Protein AF-A0AAN5DG58-F1 (afdb_monomer_lite)

InterPro domains:
  IPR019426 7TM GPCR, serpentine receptor class v (Srv) [PF10323] (2-120)
  IPR051119 Nematode serpentine receptor-like [PTHR31627] (3-120)

pLDDT: mean 73.61, std 7.33, range [53.59, 86.62]

Foldseek 3Di:
DVLVVLVVQLVVLVVVLVVLVVVLVVLVVVLVVLVVVCPDPVSVVVNVLSVLVNVLSVLVSVLSVLSNVLSVVLNVCVVVVVPCVVVNVVSVVCVVVSVVSVVVSVVSVCCSPDPVNVVD

Radius of gyration: 18.87 Å; chains: 1; bounding box: 51×22×52 Å

Sequence (120 aa):
SIEANTIHATFTVSAFNLFSAICYFFIIRKLLQLNKEHTGISGSRKWRREISLSIVGFFTVLALCLATCYFSVSYHALDNMSFFAILLSSIRDFNVVHIFAMAFVNPWMLLITNGSMRKK

Organism: NCBI:txid1317129

Structure (mmCIF, N/CA/C/O backbone):
data_AF-A0AAN5DG58-F1
#
_entry.id   AF-A0AAN5DG58-F1
#
loop_
_atom_site.group_PDB
_atom_site.id
_atom_site.type_symbol
_atom_site.label_atom_id
_atom_site.label_alt_id
_atom_site.label_comp_id
_atom_site.label_asym_id
_atom_site.label_entity_id
_atom_site.label_seq_id
_atom_site.pdbx_PDB_ins_code
_atom_site.Cartn_x
_atom_site.Cartn_y
_atom_site.Cartn_z
_atom_site.occupancy
_atom_site.B_iso_or_equiv
_atom_site.auth_seq_id
_atom_site.auth_comp_id
_atom_site.auth_asym_id
_atom_site.auth_atom_id
_atom_site.pdbx_PDB_model_num
ATOM 1 N N . SER A 1 1 ? 8.985 11.848 -21.983 1.00 62.41 1 SER A N 1
ATOM 2 C CA . SER A 1 1 ? 9.999 10.783 -21.831 1.00 62.41 1 SER A CA 1
ATOM 3 C C . SER A 1 1 ? 9.476 9.750 -20.841 1.00 62.41 1 SER A C 1
ATOM 5 O O . SER A 1 1 ? 8.795 10.131 -19.896 1.00 62.41 1 SER A O 1
ATOM 7 N N . ILE A 1 2 ? 9.729 8.456 -21.068 1.00 68.38 2 ILE A N 1
ATOM 8 C CA . ILE A 1 2 ? 9.266 7.364 -20.180 1.00 68.38 2 ILE A CA 1
ATOM 9 C C . ILE A 1 2 ? 9.877 7.515 -18.776 1.00 68.38 2 ILE A C 1
ATOM 11 O O . ILE A 1 2 ? 9.188 7.329 -17.780 1.00 68.38 2 ILE A O 1
ATOM 15 N N . GLU A 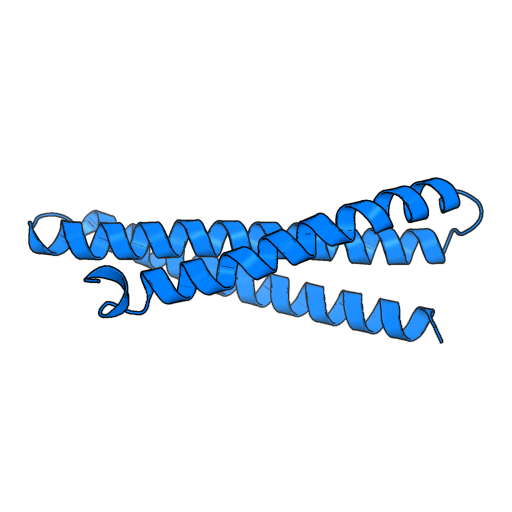1 3 ? 11.129 7.965 -18.706 1.00 68.50 3 GLU A N 1
ATOM 16 C CA . GLU A 1 3 ? 11.867 8.220 -17.464 1.00 68.50 3 GLU A CA 1
ATOM 17 C C . GLU A 1 3 ? 11.180 9.240 -16.546 1.00 68.50 3 GLU A C 1
ATOM 19 O O . GLU A 1 3 ? 10.997 8.972 -15.360 1.00 68.50 3 GLU A O 1
ATOM 24 N N . ALA A 1 4 ? 10.726 10.378 -17.088 1.00 75.44 4 ALA A N 1
ATOM 25 C CA . ALA A 1 4 ? 10.044 11.404 -16.298 1.00 75.44 4 ALA A CA 1
ATOM 26 C C . ALA A 1 4 ? 8.748 10.864 -15.672 1.00 75.44 4 ALA A C 1
ATOM 28 O O . ALA A 1 4 ? 8.491 11.080 -14.488 1.00 75.44 4 ALA A O 1
ATOM 29 N N . ASN A 1 5 ? 7.963 10.097 -16.435 1.00 76.75 5 ASN A N 1
ATOM 30 C CA . ASN A 1 5 ? 6.725 9.497 -15.936 1.00 76.75 5 ASN A CA 1
ATOM 31 C C . ASN A 1 5 ? 6.990 8.510 -14.790 1.00 76.75 5 ASN A C 1
ATOM 33 O O . ASN A 1 5 ? 6.242 8.498 -13.813 1.00 76.75 5 ASN A O 1
ATOM 37 N N . THR A 1 6 ? 8.061 7.720 -14.882 1.00 69.62 6 THR A N 1
ATOM 38 C CA . THR A 1 6 ? 8.446 6.778 -13.824 1.00 69.62 6 THR A CA 1
ATOM 39 C C . THR A 1 6 ? 8.896 7.509 -12.559 1.00 69.62 6 THR A C 1
ATOM 41 O O . THR A 1 6 ? 8.468 7.143 -11.469 1.00 69.62 6 THR A O 1
ATOM 44 N N . ILE A 1 7 ? 9.689 8.581 -12.683 1.00 79.12 7 ILE A N 1
ATOM 45 C CA . ILE A 1 7 ? 10.132 9.393 -11.534 1.00 79.12 7 ILE A CA 1
ATOM 46 C C . ILE A 1 7 ? 8.933 10.023 -10.814 1.00 79.12 7 ILE A C 1
ATOM 48 O O . ILE A 1 7 ? 8.820 9.915 -9.591 1.00 79.12 7 ILE A O 1
ATOM 52 N N . HIS A 1 8 ? 8.011 10.637 -11.564 1.00 79.62 8 HIS A N 1
ATOM 53 C CA . HIS A 1 8 ? 6.792 11.211 -10.994 1.00 79.62 8 HIS A CA 1
ATOM 54 C C . HIS A 1 8 ? 5.948 10.146 -10.282 1.00 79.62 8 HIS A C 1
ATOM 56 O O . HIS A 1 8 ? 5.537 10.365 -9.144 1.00 79.62 8 HIS A O 1
ATOM 62 N N . ALA A 1 9 ? 5.744 8.978 -10.900 1.00 75.75 9 ALA A N 1
ATOM 63 C CA . ALA A 1 9 ? 4.981 7.886 -10.299 1.00 75.75 9 ALA A CA 1
ATOM 64 C C . ALA A 1 9 ? 5.607 7.395 -8.983 1.00 75.75 9 ALA A C 1
ATOM 66 O O . ALA A 1 9 ? 4.903 7.282 -7.977 1.00 75.75 9 ALA A O 1
ATOM 67 N N . THR A 1 10 ? 6.924 7.173 -8.954 1.00 75.88 10 THR A N 1
ATOM 68 C CA . THR A 1 10 ? 7.642 6.741 -7.747 1.00 75.88 10 THR A CA 1
ATOM 69 C C . THR A 1 10 ? 7.514 7.765 -6.623 1.00 75.88 10 THR A C 1
ATOM 71 O O . THR A 1 10 ? 7.211 7.393 -5.486 1.00 75.88 10 THR A O 1
ATOM 74 N N . PHE A 1 11 ? 7.686 9.056 -6.925 1.00 82.56 11 PHE A N 1
ATOM 75 C CA . PHE A 1 11 ? 7.550 10.118 -5.929 1.00 82.56 11 PHE A CA 1
ATOM 76 C C . PHE A 1 11 ? 6.127 10.184 -5.362 1.00 82.56 11 PHE A C 1
ATOM 78 O O . PHE A 1 11 ? 5.935 10.175 -4.145 1.00 82.56 11 PHE A O 1
ATOM 85 N N . THR A 1 12 ? 5.120 10.190 -6.239 1.00 81.19 12 THR A N 1
ATOM 86 C CA . THR A 1 12 ? 3.708 10.247 -5.853 1.00 81.19 12 THR A CA 1
ATOM 87 C C . THR A 1 12 ? 3.315 9.059 -4.977 1.00 81.19 12 THR A C 1
ATOM 89 O O . THR A 1 12 ? 2.737 9.249 -3.907 1.00 81.19 12 THR A O 1
ATOM 92 N N . VAL A 1 13 ? 3.666 7.837 -5.379 1.00 79.56 13 VAL A N 1
ATOM 93 C CA . VAL A 1 13 ? 3.333 6.622 -4.622 1.00 79.56 13 VAL A CA 1
ATOM 94 C C . VAL A 1 13 ? 4.046 6.590 -3.273 1.00 79.56 13 VAL A C 1
ATOM 96 O O . VAL A 1 13 ? 3.422 6.252 -2.269 1.00 79.56 13 VAL A O 1
ATOM 99 N N . SER A 1 14 ? 5.306 7.027 -3.212 1.00 79.25 14 SER A N 1
ATOM 100 C CA . SER A 1 14 ? 6.056 7.116 -1.952 1.00 79.25 14 SER A CA 1
ATOM 101 C C . SER A 1 14 ? 5.421 8.107 -0.971 1.00 79.25 14 SER A C 1
ATOM 103 O O . SER A 1 14 ? 5.264 7.798 0.211 1.00 79.25 14 SER A O 1
ATOM 105 N N . ALA A 1 15 ? 4.994 9.278 -1.456 1.00 83.56 15 ALA A N 1
ATOM 106 C CA . ALA A 1 15 ? 4.319 10.284 -0.638 1.00 83.56 15 ALA A CA 1
ATOM 107 C C . ALA A 1 15 ? 2.967 9.778 -0.102 1.00 83.56 15 ALA A C 1
ATOM 109 O O . ALA A 1 15 ? 2.680 9.916 1.090 1.00 83.56 15 ALA A O 1
ATOM 110 N N . PHE A 1 16 ? 2.157 9.136 -0.952 1.00 81.75 16 PHE A N 1
ATOM 111 C CA . PHE A 1 16 ? 0.892 8.531 -0.525 1.00 81.75 16 PHE A CA 1
ATOM 112 C C . PHE A 1 16 ? 1.095 7.367 0.446 1.00 81.75 16 PHE A C 1
ATOM 114 O O . PHE A 1 16 ? 0.299 7.209 1.372 1.00 81.75 16 PHE A O 1
ATOM 121 N N . ASN A 1 17 ? 2.161 6.583 0.285 1.00 81.31 17 ASN A N 1
ATOM 122 C CA . ASN A 1 17 ? 2.491 5.505 1.209 1.00 81.31 17 ASN A CA 1
ATOM 123 C C . ASN A 1 17 ? 2.841 6.053 2.604 1.00 81.31 17 ASN A C 1
ATOM 125 O O . ASN A 1 17 ? 2.271 5.610 3.601 1.00 81.31 17 ASN A O 1
ATOM 129 N N . LEU A 1 18 ? 3.682 7.092 2.680 1.00 84.44 18 LEU A N 1
ATOM 130 C CA . LEU A 1 18 ? 3.987 7.785 3.939 1.00 84.44 18 LEU A CA 1
ATOM 131 C C . LEU A 1 18 ? 2.724 8.343 4.602 1.00 84.44 18 LEU A C 1
ATOM 133 O O . LEU A 1 18 ? 2.495 8.116 5.791 1.00 84.44 18 LEU A O 1
ATOM 137 N N . PHE A 1 19 ? 1.879 9.026 3.830 1.00 84.62 19 PHE A N 1
ATOM 138 C CA . PHE A 1 19 ? 0.612 9.552 4.329 1.00 84.62 19 PHE A CA 1
ATOM 139 C C . PHE A 1 19 ? -0.294 8.434 4.868 1.00 84.62 19 PHE A C 1
ATOM 141 O O . PHE A 1 19 ? -0.793 8.523 5.991 1.00 84.62 19 PHE A O 1
ATOM 148 N N . SER A 1 20 ? -0.446 7.339 4.119 1.00 83.00 20 SER A N 1
ATOM 149 C CA . SER A 1 20 ? -1.253 6.189 4.532 1.00 83.00 20 SER A CA 1
ATOM 150 C C . SER A 1 20 ? -0.705 5.511 5.789 1.00 83.00 20 SER A C 1
ATOM 152 O O . SER A 1 20 ? -1.482 5.141 6.668 1.00 83.00 20 SER A O 1
ATOM 154 N N . ALA A 1 21 ? 0.617 5.374 5.916 1.00 80.56 21 ALA A N 1
ATOM 155 C CA . ALA A 1 21 ? 1.258 4.813 7.102 1.00 80.56 21 ALA A CA 1
ATOM 156 C C . ALA A 1 21 ? 0.998 5.675 8.349 1.00 80.56 21 ALA A C 1
ATOM 158 O O . ALA A 1 21 ? 0.655 5.145 9.409 1.00 80.56 21 ALA A O 1
ATOM 159 N N . ILE A 1 22 ? 1.080 7.004 8.214 1.00 86.62 22 ILE A N 1
ATOM 160 C CA . ILE A 1 22 ? 0.752 7.953 9.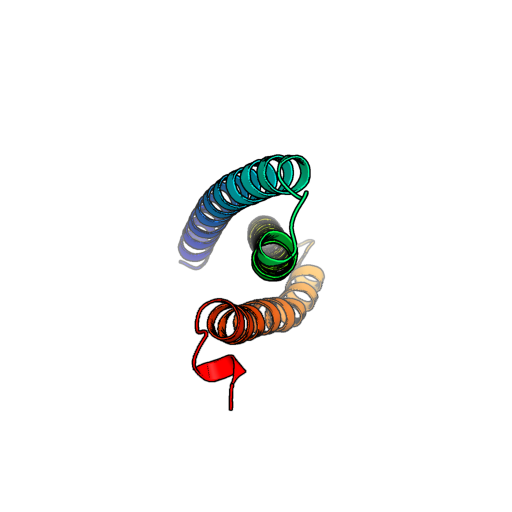287 1.00 86.62 22 ILE A CA 1
ATOM 161 C C . ILE A 1 22 ? -0.723 7.814 9.690 1.00 86.62 22 ILE A C 1
ATOM 163 O O . ILE A 1 22 ? -1.031 7.666 10.875 1.00 86.62 22 ILE A O 1
ATOM 167 N N . CYS A 1 23 ? -1.644 7.802 8.723 1.00 83.06 23 CYS A N 1
ATOM 168 C CA . CYS A 1 23 ? -3.071 7.615 8.990 1.00 83.06 23 CYS A CA 1
ATOM 169 C C . CYS A 1 23 ? -3.354 6.284 9.701 1.00 83.06 23 CYS A C 1
ATOM 171 O O . CYS A 1 23 ? -4.107 6.247 10.676 1.00 83.06 23 CYS A O 1
ATOM 173 N N . TYR A 1 24 ? -2.719 5.198 9.259 1.00 82.75 24 TYR A N 1
ATOM 174 C CA . TYR A 1 24 ? -2.866 3.882 9.872 1.00 82.75 24 TYR A CA 1
ATOM 175 C C . TYR A 1 24 ? -2.335 3.846 11.311 1.00 82.75 24 TYR A C 1
ATOM 177 O O . TYR A 1 24 ? -2.986 3.294 12.199 1.00 82.75 24 TYR A O 1
ATOM 185 N N . PHE A 1 25 ? -1.210 4.512 11.579 1.00 84.94 25 PHE A N 1
ATOM 186 C CA . PHE A 1 25 ? -0.671 4.654 12.929 1.00 84.94 25 PHE A CA 1
ATOM 187 C C . PHE A 1 25 ? -1.650 5.367 13.877 1.00 84.94 25 PHE A C 1
ATOM 189 O O . PHE A 1 25 ? -1.869 4.910 15.003 1.00 84.94 25 PHE A O 1
ATOM 196 N N . PHE A 1 26 ? -2.301 6.444 13.422 1.00 83.56 26 PHE A N 1
ATOM 197 C CA . PHE A 1 26 ? -3.345 7.117 14.202 1.00 83.56 26 PHE A CA 1
ATOM 198 C C . PHE A 1 26 ? -4.557 6.214 14.464 1.00 83.56 26 PHE A C 1
ATOM 200 O O . PHE A 1 26 ? -5.082 6.210 15.581 1.00 83.56 26 PHE A O 1
ATOM 207 N N . ILE A 1 27 ? -4.972 5.408 13.480 1.00 81.81 27 ILE A N 1
ATOM 208 C CA . ILE A 1 27 ? -6.061 4.434 13.640 1.00 81.81 27 ILE A CA 1
ATOM 209 C C . ILE A 1 27 ? -5.698 3.388 14.702 1.00 81.81 27 ILE A C 1
ATOM 211 O O . ILE A 1 27 ? -6.485 3.176 15.623 1.00 81.81 27 ILE A O 1
ATOM 215 N N . ILE A 1 28 ? -4.500 2.793 14.643 1.00 81.56 28 ILE A N 1
ATOM 216 C CA . ILE A 1 28 ? -4.036 1.830 15.658 1.00 81.56 28 ILE A CA 1
ATOM 217 C C . ILE A 1 28 ? -4.028 2.467 17.047 1.00 81.56 28 ILE A C 1
ATOM 219 O O . ILE A 1 28 ? -4.528 1.867 17.997 1.00 81.56 28 ILE A O 1
ATOM 223 N N . ARG A 1 29 ? -3.491 3.686 17.185 1.00 84.62 29 ARG A N 1
ATOM 224 C CA . ARG A 1 29 ? -3.478 4.393 18.475 1.00 84.62 29 ARG A CA 1
ATOM 225 C C . ARG A 1 29 ? -4.883 4.566 19.040 1.00 84.62 29 ARG A C 1
ATOM 227 O O . ARG A 1 29 ? -5.102 4.294 20.219 1.00 84.62 29 ARG A O 1
ATOM 234 N N . LYS A 1 30 ? -5.835 4.962 18.196 1.00 80.25 30 LYS A N 1
ATOM 235 C CA . LYS A 1 30 ? -7.241 5.113 18.575 1.00 80.25 30 LYS A CA 1
ATOM 236 C C . LYS A 1 30 ? -7.880 3.771 18.956 1.00 80.25 30 LYS A C 1
ATOM 238 O O . LYS A 1 30 ? -8.617 3.712 19.935 1.00 80.25 30 LYS A O 1
ATOM 243 N N . LEU A 1 31 ? -7.566 2.682 18.253 1.00 79.81 31 LEU A N 1
ATOM 244 C CA . LEU A 1 31 ? -8.001 1.331 18.632 1.00 79.81 31 LEU A CA 1
ATOM 245 C C . LEU A 1 31 ? -7.434 0.894 19.979 1.00 79.81 31 LEU A C 1
ATOM 247 O O . LEU A 1 31 ? -8.175 0.394 20.816 1.00 79.81 31 LEU A O 1
ATOM 251 N N . LEU A 1 32 ? -6.148 1.119 20.236 1.00 81.38 32 LEU A N 1
ATOM 252 C CA . LEU A 1 32 ? -5.541 0.781 21.524 1.00 81.38 32 LEU A CA 1
ATOM 253 C C . LEU A 1 32 ? -6.188 1.553 22.686 1.00 81.38 32 LEU A C 1
ATOM 255 O O . LEU A 1 32 ? -6.338 0.996 23.772 1.00 81.38 32 LEU A O 1
ATOM 259 N N . GLN A 1 33 ? -6.603 2.803 22.458 1.00 80.50 33 GLN A N 1
ATOM 260 C CA . GLN A 1 33 ? -7.370 3.591 23.430 1.00 80.50 33 GLN A CA 1
ATOM 261 C C . GLN A 1 33 ? -8.777 3.013 23.647 1.00 80.50 33 GLN A C 1
ATOM 263 O O . GLN A 1 33 ? -9.169 2.772 24.785 1.00 80.50 33 GLN A O 1
ATOM 268 N N . LEU A 1 34 ? -9.499 2.699 22.567 1.00 74.50 34 LEU A N 1
ATOM 269 C CA . LEU A 1 34 ? -10.849 2.129 22.635 1.00 74.50 34 LEU A CA 1
ATOM 270 C C . LEU A 1 34 ? -10.894 0.731 23.267 1.00 74.50 34 LEU A C 1
ATOM 272 O O . LEU A 1 34 ? -11.903 0.377 23.870 1.00 74.50 34 LEU A O 1
ATOM 276 N N . ASN A 1 35 ? -9.818 -0.055 23.160 1.00 75.12 35 ASN A N 1
ATOM 277 C CA . ASN A 1 35 ? -9.716 -1.363 23.812 1.00 75.12 35 ASN A CA 1
ATOM 278 C C . ASN A 1 35 ? -9.714 -1.235 25.345 1.00 75.12 35 ASN A C 1
ATOM 280 O O . ASN A 1 35 ? -10.250 -2.085 26.048 1.00 75.12 35 ASN A O 1
ATOM 284 N N . LYS A 1 36 ? -9.132 -0.149 25.875 1.00 72.06 36 LYS A N 1
ATOM 285 C CA . LYS A 1 36 ? -9.061 0.102 27.322 1.00 72.06 36 LYS A CA 1
ATOM 286 C C . LYS A 1 36 ? -10.397 0.554 27.915 1.00 72.06 36 LYS A C 1
ATOM 288 O O . LYS A 1 36 ? -10.674 0.248 29.067 1.00 72.06 36 LYS A O 1
ATOM 293 N N . GLU A 1 37 ? -11.235 1.239 27.139 1.00 68.38 37 GLU A N 1
ATOM 294 C CA . GLU A 1 37 ? -12.552 1.743 27.575 1.00 68.38 37 GLU A CA 1
ATOM 295 C C . GLU A 1 37 ? -13.693 0.722 27.398 1.00 68.38 37 GLU A C 1
ATOM 297 O O . GLU A 1 37 ? -14.874 1.044 27.537 1.00 68.38 37 GLU A O 1
ATOM 302 N N . HIS A 1 38 ? -13.369 -0.524 27.055 1.00 62.06 38 HIS A N 1
ATOM 303 C CA . HIS A 1 38 ? -14.327 -1.478 26.517 1.00 62.06 38 HIS A CA 1
ATOM 304 C C . HIS A 1 38 ? -15.157 -2.235 27.579 1.00 62.06 38 HIS A C 1
ATOM 306 O O . HIS A 1 38 ? -15.323 -3.450 27.505 1.00 62.06 38 HIS A O 1
ATOM 312 N N . THR A 1 39 ? -15.741 -1.529 28.548 1.00 61.78 39 THR A N 1
ATOM 313 C CA . THR A 1 39 ? -16.529 -2.109 29.657 1.00 61.78 39 THR A CA 1
ATOM 314 C C . THR A 1 39 ? -18.055 -2.124 29.443 1.00 61.78 39 THR A C 1
ATOM 316 O O . THR A 1 39 ? -18.787 -2.495 30.355 1.00 61.78 39 THR A O 1
ATOM 319 N N . GLY A 1 40 ? -18.583 -1.792 28.251 1.00 58.75 40 GLY A N 1
ATOM 320 C CA . GLY A 1 40 ? -20.041 -1.733 28.012 1.00 58.75 40 GLY A CA 1
ATOM 321 C C . GLY A 1 40 ? -20.554 -2.251 26.657 1.00 58.75 40 GLY A C 1
ATOM 322 O O . GLY A 1 40 ? -19.838 -2.276 25.655 1.00 58.75 40 GLY A O 1
ATOM 323 N N . ILE A 1 41 ? -21.851 -2.599 26.605 1.00 57.75 41 ILE A N 1
ATOM 324 C CA . ILE A 1 41 ? -22.576 -3.139 25.426 1.00 57.75 41 ILE A CA 1
ATOM 325 C C . ILE A 1 41 ? -22.524 -2.177 24.218 1.00 57.75 41 ILE A C 1
ATOM 327 O O . ILE A 1 41 ? -22.358 -2.610 23.076 1.00 57.75 41 ILE A O 1
ATOM 331 N N . SER A 1 42 ? -22.588 -0.861 24.459 1.00 59.44 42 SER A N 1
ATOM 332 C CA . SER A 1 42 ? -22.441 0.178 23.419 1.00 59.44 42 SER A CA 1
ATOM 333 C C . SER A 1 42 ? -21.016 0.242 22.834 1.00 59.44 42 SER A C 1
ATOM 335 O O . SER A 1 42 ? -20.835 0.551 21.651 1.00 59.44 42 SER A O 1
ATOM 337 N N . GLY A 1 43 ? -20.003 -0.142 23.622 1.00 64.19 43 GLY A N 1
ATOM 338 C CA . GLY A 1 43 ? -18.607 -0.243 23.188 1.00 64.19 43 GLY A CA 1
ATOM 339 C C . GLY A 1 43 ? -18.408 -1.299 22.099 1.00 64.19 43 GLY A C 1
ATOM 340 O O . GLY A 1 43 ? -17.758 -1.020 21.095 1.00 64.19 43 GLY A O 1
ATOM 341 N N . SER A 1 44 ? -19.083 -2.455 22.205 1.00 66.50 44 SER A N 1
ATOM 342 C CA . SER A 1 44 ? -18.910 -3.595 21.279 1.00 66.50 44 SER A CA 1
ATOM 343 C C . SER A 1 44 ? -19.231 -3.258 19.822 1.00 66.50 44 SER A C 1
ATOM 345 O O . SER A 1 44 ? -18.543 -3.712 18.904 1.00 66.50 44 SER A O 1
ATOM 347 N N . ARG A 1 45 ? -20.259 -2.436 19.575 1.00 70.81 45 ARG A N 1
ATOM 348 C CA . ARG A 1 45 ? -20.631 -2.044 18.206 1.00 70.81 45 ARG A CA 1
ATOM 349 C C . ARG A 1 45 ? -19.647 -1.028 17.620 1.00 70.81 45 ARG A C 1
ATOM 351 O O . ARG A 1 45 ? -19.296 -1.146 16.446 1.00 70.81 45 ARG A O 1
ATOM 358 N N . LYS A 1 46 ? -19.189 -0.058 18.422 1.00 71.25 46 LYS A N 1
ATOM 359 C CA . LYS A 1 46 ? -18.158 0.907 18.001 1.00 71.25 46 LYS A CA 1
ATOM 360 C C . LYS A 1 46 ? -16.839 0.190 17.714 1.00 71.25 46 LYS A C 1
ATOM 362 O O . LYS A 1 46 ? -16.261 0.397 16.657 1.00 71.25 46 LYS A O 1
ATOM 367 N N . TRP A 1 47 ? -16.439 -0.736 18.573 1.00 73.50 47 TRP A N 1
ATOM 368 C CA . TRP A 1 47 ? -15.233 -1.543 18.414 1.00 73.50 47 TRP A CA 1
ATOM 369 C C . TRP A 1 47 ? -15.208 -2.386 17.148 1.00 73.50 47 TRP A C 1
ATOM 371 O O . TRP A 1 47 ? -14.236 -2.319 16.406 1.00 73.50 47 TRP A O 1
ATOM 381 N N . ARG A 1 48 ? -16.295 -3.097 16.814 1.00 75.62 48 ARG A N 1
ATOM 382 C CA . ARG A 1 48 ? -16.366 -3.832 15.536 1.00 75.62 48 ARG A CA 1
ATOM 383 C C . ARG A 1 48 ? -16.209 -2.913 14.324 1.00 75.62 48 ARG A C 1
ATOM 385 O O . ARG A 1 48 ? -15.596 -3.310 13.337 1.00 75.62 48 ARG A O 1
ATOM 392 N N . ARG A 1 49 ? -16.749 -1.689 14.380 1.00 76.06 49 ARG A N 1
ATOM 393 C CA . ARG A 1 49 ? -16.576 -0.700 13.304 1.00 76.06 49 ARG A CA 1
ATOM 394 C C . ARG A 1 49 ? -15.121 -0.255 13.194 1.00 76.06 49 ARG A C 1
ATOM 396 O O . ARG A 1 49 ? -14.592 -0.208 12.091 1.00 76.06 49 ARG A O 1
ATOM 403 N N . GLU A 1 50 ? -14.488 0.052 14.318 1.00 76.56 50 GLU A N 1
ATOM 404 C CA . GLU A 1 50 ? -13.108 0.544 14.351 1.00 76.56 50 GLU A CA 1
ATOM 405 C C . GLU A 1 50 ? -12.114 -0.576 13.984 1.00 76.56 50 GLU A C 1
ATOM 407 O O . GLU A 1 50 ? -11.201 -0.323 13.207 1.00 76.56 50 GLU A O 1
ATOM 412 N N . ILE A 1 51 ? -12.352 -1.835 14.384 1.00 80.25 51 ILE A N 1
ATOM 413 C CA . ILE A 1 51 ? -11.605 -3.006 13.883 1.00 80.25 51 ILE A CA 1
ATOM 414 C C . ILE A 1 51 ? -11.746 -3.124 12.368 1.00 80.25 51 ILE A C 1
ATOM 416 O O . ILE A 1 51 ? -10.751 -3.287 11.671 1.00 80.25 51 ILE A O 1
ATOM 420 N N . SER A 1 52 ? -12.968 -3.028 11.839 1.00 79.00 52 SER A N 1
ATOM 421 C CA . SER A 1 52 ? -13.195 -3.135 10.396 1.00 79.00 52 SER A CA 1
ATOM 422 C C . SER A 1 52 ? -12.469 -2.026 9.623 1.00 79.00 52 SER A C 1
ATOM 424 O O . SER A 1 52 ? -11.895 -2.303 8.575 1.00 79.00 52 SER A O 1
ATOM 426 N N . LEU A 1 53 ? -12.451 -0.795 10.152 1.00 78.75 53 LEU A N 1
ATOM 427 C CA . LEU A 1 53 ? -11.655 0.320 9.622 1.00 78.75 53 LEU A CA 1
ATOM 428 C C . LEU A 1 53 ? -1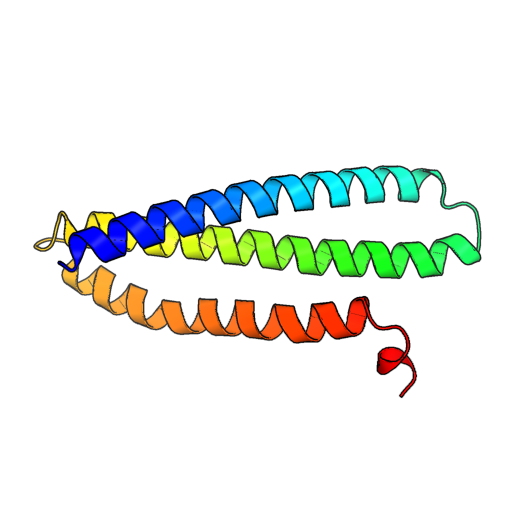0.150 0.032 9.688 1.00 78.75 53 LEU A C 1
ATOM 430 O O . LEU A 1 53 ? -9.434 0.348 8.744 1.00 78.75 53 LEU A O 1
ATOM 434 N N . SER A 1 54 ? -9.676 -0.589 10.770 1.00 81.25 54 SER A N 1
ATOM 435 C CA . SER A 1 54 ? -8.275 -0.995 10.917 1.00 81.25 54 SER A CA 1
ATOM 436 C C . SER A 1 54 ? -7.867 -2.032 9.885 1.00 81.25 54 SER A C 1
ATOM 438 O O . SER A 1 54 ? -6.841 -1.861 9.241 1.00 81.25 54 SER A O 1
ATOM 440 N N . ILE A 1 55 ? -8.682 -3.072 9.693 1.00 81.69 55 ILE A N 1
ATOM 441 C CA . ILE A 1 55 ? -8.419 -4.137 8.722 1.00 81.69 55 ILE A CA 1
ATOM 442 C C . ILE A 1 55 ? -8.332 -3.541 7.315 1.00 81.69 55 ILE A C 1
ATOM 444 O O . ILE A 1 55 ? -7.369 -3.799 6.601 1.00 81.69 55 ILE A O 1
ATOM 448 N N . VAL A 1 56 ? -9.292 -2.692 6.932 1.00 81.00 56 VAL A N 1
ATOM 449 C CA . VAL A 1 56 ? -9.252 -2.027 5.622 1.00 81.00 56 VAL A CA 1
ATOM 450 C C . VAL A 1 56 ? -8.038 -1.108 5.505 1.00 81.00 56 VAL A C 1
ATOM 452 O O . VAL A 1 56 ? -7.322 -1.195 4.515 1.00 81.00 56 VAL A O 1
ATOM 455 N N . GLY A 1 57 ? -7.743 -0.293 6.522 1.00 78.56 57 GLY A N 1
ATOM 456 C CA . GLY A 1 57 ? -6.555 0.566 6.534 1.00 78.56 57 GLY A CA 1
ATOM 457 C C . GLY A 1 57 ? -5.244 -0.215 6.396 1.00 78.56 57 GLY A C 1
ATOM 458 O O . GLY A 1 57 ? -4.352 0.217 5.671 1.00 78.56 57 GLY A O 1
ATOM 459 N N . PHE A 1 58 ? -5.147 -1.390 7.021 1.00 80.12 58 PHE A N 1
ATOM 460 C CA . PHE A 1 58 ? -3.995 -2.282 6.905 1.00 80.12 58 PHE A CA 1
ATOM 461 C C . PHE A 1 58 ? -3.815 -2.802 5.476 1.00 80.12 58 PHE A C 1
ATOM 463 O O . PHE A 1 58 ? -2.717 -2.720 4.927 1.00 80.12 58 PHE A O 1
ATOM 470 N N . PHE A 1 59 ? -4.893 -3.285 4.849 1.00 81.00 59 PHE A N 1
ATOM 471 C CA . PHE A 1 59 ? -4.849 -3.740 3.459 1.00 81.00 59 PHE A CA 1
ATOM 472 C C . PHE A 1 59 ? -4.506 -2.608 2.487 1.00 81.00 59 PHE A C 1
ATOM 474 O O . PHE A 1 59 ? -3.747 -2.834 1.548 1.00 81.00 59 PHE A O 1
ATOM 481 N N . THR A 1 60 ? -4.984 -1.386 2.734 1.00 80.50 60 THR A N 1
ATOM 482 C CA . THR A 1 60 ? -4.616 -0.209 1.934 1.00 80.50 60 THR A CA 1
ATOM 483 C C . THR A 1 60 ? -3.127 0.117 2.051 1.00 80.50 60 THR A C 1
ATOM 485 O O . THR A 1 60 ? -2.475 0.350 1.036 1.00 80.50 60 THR A O 1
ATOM 488 N N . VAL A 1 61 ? -2.561 0.093 3.264 1.00 79.25 61 VAL A N 1
ATOM 489 C CA . VAL A 1 61 ? -1.116 0.301 3.470 1.00 79.25 61 VAL A CA 1
ATOM 490 C C . VAL A 1 61 ? -0.308 -0.794 2.776 1.00 79.25 61 VAL A C 1
ATOM 492 O O . VAL A 1 61 ? 0.640 -0.486 2.062 1.00 79.25 61 VAL A O 1
ATOM 495 N N . LEU A 1 62 ? -0.699 -2.064 2.919 1.00 79.69 62 LEU A N 1
ATOM 496 C CA . LEU A 1 62 ? -0.044 -3.169 2.214 1.00 79.69 62 LEU A CA 1
ATOM 497 C C . LEU A 1 62 ? -0.101 -2.993 0.694 1.00 79.69 62 LEU A C 1
ATOM 499 O O . LEU A 1 62 ? 0.914 -3.178 0.025 1.00 79.69 62 LEU A O 1
ATOM 503 N N . ALA A 1 63 ? -1.253 -2.597 0.150 1.00 77.62 63 ALA A N 1
ATOM 504 C CA . ALA A 1 63 ? -1.399 -2.327 -1.274 1.00 77.62 63 ALA A CA 1
ATOM 505 C C . ALA A 1 63 ? -0.454 -1.203 -1.724 1.00 77.62 63 ALA A C 1
ATOM 507 O O . ALA A 1 63 ? 0.242 -1.365 -2.723 1.00 77.62 63 ALA A O 1
ATOM 508 N N . LEU A 1 64 ? -0.368 -0.100 -0.975 1.00 78.19 64 LEU A N 1
ATOM 509 C CA . LEU A 1 64 ? 0.537 1.014 -1.278 1.00 78.19 64 LEU A CA 1
ATOM 510 C C . LEU A 1 64 ? 2.017 0.628 -1.154 1.00 78.19 64 LEU A C 1
ATOM 512 O O . LEU A 1 64 ? 2.822 1.045 -1.987 1.00 78.19 64 LEU A O 1
ATOM 516 N N . CYS A 1 65 ? 2.387 -0.209 -0.185 1.00 80.88 65 CYS A N 1
ATOM 517 C CA . CYS A 1 65 ? 3.736 -0.769 -0.089 1.00 80.88 65 CYS A CA 1
ATOM 518 C C . CYS A 1 65 ? 4.083 -1.617 -1.319 1.00 80.88 65 CYS A C 1
ATOM 520 O O . CYS A 1 65 ? 5.150 -1.435 -1.903 1.00 80.88 65 CYS A O 1
ATOM 522 N N . LEU A 1 66 ? 3.170 -2.490 -1.757 1.00 80.75 66 LEU A N 1
ATOM 523 C CA . LEU A 1 66 ? 3.350 -3.293 -2.970 1.00 80.75 66 LEU A CA 1
ATOM 524 C C . LEU A 1 66 ? 3.464 -2.415 -4.224 1.00 80.75 66 LEU A C 1
ATOM 526 O O . LEU A 1 66 ? 4.336 -2.662 -5.055 1.00 80.75 66 LEU A O 1
ATOM 530 N N . ALA A 1 67 ? 2.655 -1.355 -4.328 1.00 77.06 67 ALA A N 1
ATOM 531 C CA . ALA A 1 67 ? 2.771 -0.358 -5.394 1.00 77.06 67 ALA A CA 1
ATOM 532 C C . ALA A 1 67 ? 4.147 0.316 -5.385 1.00 77.06 67 ALA A C 1
ATOM 534 O O . ALA A 1 67 ? 4.795 0.436 -6.420 1.00 77.06 67 ALA A O 1
ATOM 535 N N . THR A 1 68 ? 4.610 0.731 -4.203 1.00 78.75 68 THR A N 1
ATOM 536 C CA . THR A 1 68 ? 5.912 1.388 -4.038 1.00 78.75 68 THR A CA 1
ATOM 537 C C . THR A 1 68 ? 7.033 0.460 -4.504 1.00 78.75 68 THR A C 1
ATOM 539 O O . THR A 1 68 ? 7.864 0.867 -5.310 1.00 78.75 68 THR A O 1
ATOM 542 N N . CYS A 1 69 ? 7.019 -0.809 -4.080 1.00 78.94 69 CYS A N 1
ATOM 543 C CA . CYS A 1 69 ? 7.962 -1.816 -4.566 1.00 78.94 69 CYS A CA 1
ATOM 544 C C . CYS A 1 69 ? 7.890 -1.984 -6.089 1.00 78.94 69 CYS A C 1
ATOM 546 O O . CYS A 1 69 ? 8.932 -1.988 -6.739 1.00 78.94 69 CYS A O 1
ATOM 548 N N . TYR A 1 70 ? 6.690 -2.078 -6.668 1.00 77.88 70 TYR A N 1
ATOM 549 C CA . TYR A 1 70 ? 6.499 -2.207 -8.114 1.00 77.88 70 TYR A CA 1
ATOM 550 C C . TYR A 1 70 ? 7.147 -1.051 -8.890 1.00 77.88 70 TYR A C 1
ATOM 552 O O . TYR A 1 70 ? 7.914 -1.290 -9.827 1.00 77.88 70 TYR A O 1
ATOM 560 N N . PHE A 1 71 ? 6.877 0.198 -8.499 1.00 75.88 71 PHE A N 1
ATOM 561 C CA . PHE A 1 71 ? 7.418 1.369 -9.194 1.00 75.88 71 PHE A CA 1
ATOM 562 C C . PHE A 1 71 ? 8.929 1.512 -8.992 1.00 75.88 71 PHE A C 1
ATOM 564 O O . PHE A 1 71 ? 9.636 1.798 -9.958 1.00 75.88 71 PHE A O 1
ATOM 571 N N . SER A 1 72 ? 9.446 1.219 -7.795 1.00 77.19 72 SER A N 1
ATOM 572 C CA . SER A 1 72 ? 10.890 1.219 -7.530 1.00 77.19 72 SER A CA 1
ATOM 573 C C . SER A 1 72 ? 11.632 0.157 -8.345 1.00 77.19 72 SER A C 1
ATOM 575 O O . SER A 1 72 ? 12.658 0.455 -8.952 1.00 77.19 72 SER A O 1
ATOM 577 N N . VAL A 1 73 ? 11.108 -1.071 -8.420 1.00 77.88 73 VAL A N 1
ATOM 578 C CA . VAL A 1 73 ? 11.722 -2.132 -9.235 1.00 77.88 73 VAL A CA 1
ATOM 579 C C . VAL A 1 73 ? 11.619 -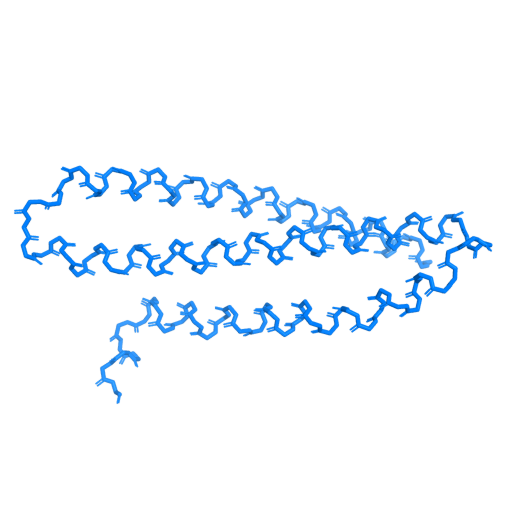1.802 -10.723 1.00 77.88 73 VAL A C 1
ATOM 581 O O . VAL A 1 73 ? 12.587 -1.992 -11.453 1.00 77.88 73 VAL A O 1
ATOM 584 N N . SER A 1 74 ? 10.493 -1.241 -11.173 1.00 75.62 74 SER A N 1
ATOM 585 C CA . SER A 1 74 ? 10.330 -0.787 -12.560 1.00 75.62 74 SER A CA 1
ATOM 586 C C . SER A 1 74 ? 11.335 0.310 -12.926 1.00 75.62 74 SER A C 1
ATOM 588 O O . SER A 1 74 ? 11.904 0.272 -14.013 1.00 75.62 74 SER A O 1
ATOM 590 N N . TYR A 1 75 ? 11.600 1.255 -12.018 1.00 75.94 75 TYR A N 1
ATOM 591 C CA . TYR A 1 75 ? 12.617 2.292 -12.205 1.00 75.94 75 TYR A CA 1
ATOM 592 C C . TYR A 1 75 ? 14.020 1.690 -12.362 1.00 75.94 75 TYR A C 1
ATOM 594 O O . TYR A 1 75 ? 14.697 1.963 -13.349 1.00 75.94 75 TYR A O 1
ATOM 602 N N . HIS A 1 76 ? 14.424 0.799 -11.452 1.00 75.75 76 HIS A N 1
ATOM 603 C CA . HIS A 1 76 ? 15.731 0.136 -11.529 1.00 75.75 76 HIS A CA 1
ATOM 604 C C . HIS A 1 76 ? 15.885 -0.779 -12.753 1.00 75.75 76 HIS A C 1
ATOM 606 O O . HIS A 1 76 ? 16.980 -0.884 -13.308 1.00 75.75 76 HIS A O 1
ATOM 612 N N . ALA A 1 77 ? 14.803 -1.427 -13.189 1.00 74.06 77 ALA A N 1
ATOM 613 C CA . ALA A 1 77 ? 14.800 -2.272 -14.379 1.00 74.06 77 ALA A CA 1
ATOM 614 C C . ALA A 1 77 ? 14.926 -1.460 -15.679 1.00 74.06 77 ALA A C 1
ATOM 616 O O . ALA A 1 77 ? 15.564 -1.928 -16.620 1.00 74.06 77 ALA A O 1
ATOM 617 N N . LEU A 1 78 ? 14.354 -0.250 -15.734 1.00 71.50 78 LEU A N 1
ATOM 618 C CA . LEU A 1 78 ? 14.535 0.671 -16.863 1.00 71.50 78 LEU A CA 1
ATOM 619 C C . LEU A 1 78 ? 15.966 1.213 -16.937 1.00 71.50 78 LEU A C 1
ATOM 621 O O . LEU A 1 78 ? 16.502 1.336 -18.031 1.00 71.50 78 LEU A O 1
ATOM 625 N N . ASP A 1 79 ? 16.589 1.478 -15.790 1.00 76.06 79 ASP A N 1
ATOM 626 C CA . ASP A 1 79 ? 17.981 1.939 -15.701 1.00 76.06 79 ASP A CA 1
ATOM 627 C C . ASP A 1 79 ? 18.986 0.844 -16.132 1.00 76.06 79 ASP A C 1
ATOM 629 O O . ASP A 1 79 ? 20.037 1.127 -16.697 1.00 76.06 79 ASP A O 1
ATOM 633 N N . ASN A 1 80 ? 18.628 -0.436 -15.950 1.00 73.06 80 ASN A N 1
ATOM 634 C CA . ASN A 1 80 ? 19.478 -1.602 -16.236 1.00 73.06 80 ASN A CA 1
ATOM 635 C C . ASN A 1 80 ? 18.857 -2.538 -17.297 1.00 73.06 80 ASN A C 1
ATOM 637 O O . ASN A 1 80 ? 18.769 -3.757 -17.097 1.00 73.06 80 ASN A O 1
ATOM 641 N N . MET A 1 81 ? 18.414 -1.969 -18.429 1.00 64.25 81 MET A N 1
ATOM 642 C CA . MET A 1 81 ? 17.619 -2.649 -19.473 1.00 64.25 81 MET A CA 1
ATOM 643 C C . MET A 1 81 ? 18.163 -4.007 -19.954 1.00 64.25 81 MET A C 1
ATOM 645 O O . MET A 1 81 ? 17.380 -4.870 -20.351 1.00 64.25 81 MET A O 1
ATOM 649 N N . SER A 1 82 ? 19.478 -4.223 -19.933 1.00 63.69 82 SER A N 1
ATOM 650 C CA . SER A 1 82 ? 20.109 -5.444 -20.448 1.00 63.69 82 SER A CA 1
ATOM 651 C C . SER A 1 82 ? 19.934 -6.672 -19.546 1.00 63.69 82 SER A C 1
ATOM 653 O O . SER A 1 82 ? 19.945 -7.790 -20.056 1.00 63.69 82 SER A O 1
ATOM 655 N N . PHE A 1 83 ? 19.737 -6.498 -18.233 1.00 61.41 83 PHE A N 1
ATOM 656 C CA . PHE A 1 83 ? 19.686 -7.616 -17.275 1.00 61.41 83 PHE A CA 1
ATOM 657 C C . PHE A 1 83 ? 18.259 -7.966 -16.817 1.00 61.41 83 PHE A C 1
ATOM 659 O O . PHE A 1 83 ? 17.997 -9.089 -16.392 1.00 61.41 83 PHE A O 1
ATOM 666 N N . PHE A 1 84 ? 17.312 -7.027 -16.929 1.00 67.38 84 PHE A N 1
ATOM 667 C CA . PHE A 1 84 ? 15.999 -7.128 -16.277 1.00 67.38 84 PHE A CA 1
ATOM 668 C C . PHE A 1 84 ? 14.782 -7.134 -17.216 1.00 67.38 84 PHE A C 1
ATOM 670 O O . PHE A 1 84 ? 13.650 -7.067 -16.739 1.00 67.38 84 PHE A O 1
ATOM 677 N N . ALA A 1 85 ? 14.961 -7.289 -18.531 1.00 66.12 85 ALA A N 1
ATOM 678 C CA . ALA A 1 85 ? 13.848 -7.306 -19.492 1.00 66.12 85 ALA A CA 1
ATOM 679 C C . ALA A 1 85 ? 12.783 -8.388 -19.191 1.00 66.12 85 ALA A C 1
ATOM 681 O O . ALA A 1 85 ? 11.583 -8.123 -19.270 1.00 66.12 85 ALA A O 1
ATOM 682 N N . ILE A 1 86 ? 13.211 -9.587 -18.774 1.00 68.88 86 ILE A N 1
ATOM 683 C CA . ILE A 1 86 ? 12.309 -10.687 -18.379 1.00 68.88 86 ILE A CA 1
ATOM 684 C C . ILE A 1 86 ? 11.568 -10.341 -17.079 1.00 68.88 86 ILE A C 1
ATOM 686 O O . ILE A 1 86 ? 10.365 -10.568 -16.968 1.00 68.88 86 ILE A O 1
ATOM 690 N N . LEU A 1 87 ? 12.265 -9.733 -16.113 1.00 68.19 87 LEU A N 1
ATOM 691 C CA . LEU A 1 87 ? 11.667 -9.306 -14.849 1.00 68.19 87 LEU A CA 1
ATOM 692 C C . LEU A 1 87 ? 10.609 -8.217 -15.076 1.00 68.19 87 LEU A C 1
ATOM 694 O O . LEU A 1 87 ? 9.538 -8.273 -14.480 1.00 68.19 87 LEU A O 1
ATOM 698 N N . LEU A 1 88 ? 10.875 -7.263 -15.971 1.00 69.25 88 LEU A N 1
ATOM 699 C CA . LEU A 1 88 ? 9.945 -6.187 -16.310 1.00 69.25 88 LEU A CA 1
ATOM 700 C C . LEU A 1 88 ? 8.645 -6.724 -16.934 1.00 69.25 88 LEU A C 1
ATOM 702 O O . LEU A 1 88 ? 7.564 -6.218 -16.626 1.00 69.25 88 LEU A O 1
ATOM 706 N N . SER A 1 89 ? 8.741 -7.768 -17.768 1.00 70.19 89 SER A N 1
ATOM 707 C CA . SER A 1 89 ? 7.571 -8.451 -18.334 1.00 70.19 89 SER A CA 1
ATOM 708 C C . SER A 1 89 ? 6.730 -9.111 -17.243 1.00 70.19 89 SER A C 1
ATOM 710 O O . SER A 1 89 ? 5.537 -8.839 -17.152 1.00 70.19 89 SER A O 1
ATOM 712 N N . SER A 1 90 ? 7.353 -9.908 -16.369 1.00 70.50 90 SER A N 1
ATOM 713 C CA . SER A 1 90 ? 6.643 -10.593 -15.281 1.00 70.50 90 SER A CA 1
ATOM 714 C C . SER A 1 90 ? 6.020 -9.613 -14.287 1.00 70.50 90 SER A C 1
ATOM 716 O O . SER A 1 90 ? 4.918 -9.832 -13.797 1.00 70.50 90 SER A O 1
ATOM 718 N N . ILE A 1 91 ? 6.700 -8.502 -13.996 1.00 72.38 91 ILE A N 1
ATOM 719 C CA . ILE A 1 91 ? 6.211 -7.469 -13.080 1.00 72.38 91 ILE A CA 1
ATOM 720 C C . ILE A 1 91 ? 4.960 -6.783 -13.637 1.00 72.38 91 ILE A C 1
ATOM 722 O O . ILE A 1 91 ? 4.008 -6.579 -12.883 1.00 72.38 91 ILE A O 1
ATOM 726 N N . ARG A 1 92 ? 4.908 -6.487 -14.945 1.00 71.81 92 ARG A N 1
ATOM 727 C CA . ARG A 1 92 ? 3.724 -5.880 -15.583 1.00 71.81 92 ARG A CA 1
ATOM 728 C C . ARG A 1 92 ? 2.453 -6.701 -15.383 1.00 71.81 92 ARG A C 1
ATOM 730 O O . ARG A 1 92 ? 1.400 -6.100 -15.170 1.00 71.81 92 ARG A O 1
ATOM 737 N N . ASP A 1 93 ? 2.548 -8.026 -15.388 1.00 71.75 93 ASP A N 1
ATOM 738 C CA . ASP A 1 93 ? 1.390 -8.901 -15.183 1.00 71.75 93 ASP A CA 1
ATOM 739 C C . ASP A 1 93 ? 0.837 -8.796 -13.751 1.00 71.75 93 ASP A C 1
ATOM 741 O O . ASP A 1 93 ? -0.378 -8.815 -13.537 1.00 71.75 93 ASP A O 1
ATOM 745 N N . PHE A 1 94 ? 1.702 -8.560 -12.759 1.00 69.69 94 PHE A N 1
ATOM 746 C CA . PHE A 1 94 ? 1.288 -8.341 -11.369 1.00 69.69 94 PHE A CA 1
ATOM 747 C C . PHE A 1 94 ? 0.648 -6.969 -11.115 1.00 69.69 94 PHE A C 1
ATOM 749 O O . PHE A 1 94 ? -0.053 -6.801 -10.113 1.00 69.69 94 PHE A O 1
ATOM 756 N N . ASN A 1 95 ? 0.811 -5.995 -12.016 1.00 68.88 95 ASN A N 1
ATOM 757 C CA . ASN A 1 95 ? 0.203 -4.668 -11.864 1.00 68.88 95 ASN A CA 1
ATOM 758 C C . ASN A 1 95 ? -1.337 -4.738 -11.834 1.00 68.88 95 ASN A C 1
ATOM 760 O O . ASN A 1 95 ? -1.997 -3.999 -11.103 1.00 68.88 95 ASN A O 1
ATOM 764 N N . VAL A 1 96 ? -1.919 -5.692 -12.568 1.00 69.44 96 VAL A N 1
ATOM 765 C CA . VAL A 1 96 ? -3.366 -5.952 -12.566 1.00 69.44 96 VAL A CA 1
ATOM 766 C C . VAL A 1 96 ? -3.857 -6.307 -11.160 1.00 69.44 96 VAL A C 1
ATOM 768 O O . VAL A 1 96 ? -4.870 -5.774 -10.709 1.00 69.44 96 VAL A O 1
ATOM 771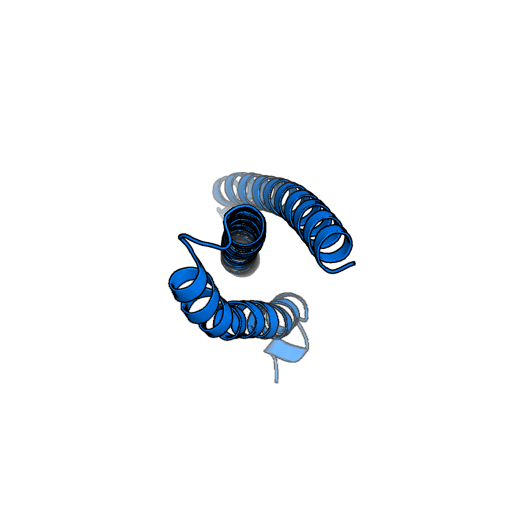 N N . VAL A 1 97 ? -3.110 -7.135 -10.426 1.00 68.62 97 VAL A N 1
ATOM 772 C CA . VAL A 1 97 ? -3.468 -7.558 -9.062 1.00 68.62 97 VAL A CA 1
ATOM 773 C C . VAL A 1 97 ? -3.518 -6.362 -8.108 1.00 68.62 97 VAL A C 1
ATOM 775 O O . VAL A 1 97 ? -4.437 -6.259 -7.295 1.00 68.62 97 VAL A O 1
ATOM 778 N N . HIS A 1 98 ? -2.578 -5.423 -8.238 1.00 69.50 98 HIS A N 1
ATOM 779 C CA . HIS A 1 98 ? -2.559 -4.208 -7.425 1.00 69.50 98 HIS A CA 1
ATOM 780 C C . HIS A 1 98 ? -3.784 -3.313 -7.689 1.00 69.50 98 HIS A C 1
ATOM 782 O O . HIS A 1 98 ? -4.437 -2.856 -6.746 1.00 69.50 98 HIS A O 1
ATOM 788 N N . ILE A 1 99 ? -4.142 -3.118 -8.962 1.00 71.75 99 ILE A N 1
ATOM 789 C CA . ILE A 1 99 ? -5.318 -2.331 -9.361 1.00 71.75 99 ILE A CA 1
ATOM 790 C C . ILE A 1 99 ? -6.603 -2.966 -8.818 1.00 71.75 99 ILE A C 1
ATOM 792 O O . ILE A 1 99 ? -7.451 -2.263 -8.264 1.00 71.75 99 ILE A O 1
ATOM 796 N N . PHE A 1 100 ? -6.733 -4.293 -8.909 1.00 73.69 100 PHE A N 1
ATOM 797 C CA . PHE A 1 100 ? -7.873 -5.007 -8.336 1.00 73.69 100 PHE A CA 1
ATOM 798 C C . PHE A 1 100 ? -7.946 -4.843 -6.817 1.00 73.69 100 PHE A C 1
ATOM 800 O O . PHE A 1 100 ? -9.016 -4.533 -6.294 1.00 73.69 100 PHE A O 1
ATOM 807 N N . ALA A 1 101 ? -6.825 -4.977 -6.103 1.00 69.38 101 ALA A N 1
ATOM 808 C CA . ALA A 1 101 ? -6.793 -4.787 -4.654 1.00 69.38 101 ALA A CA 1
ATOM 809 C C . ALA A 1 101 ? -7.282 -3.383 -4.250 1.00 69.38 101 ALA A C 1
ATOM 811 O O . ALA A 1 101 ? -8.135 -3.256 -3.372 1.00 69.38 101 ALA A O 1
ATOM 812 N N . MET A 1 102 ? -6.824 -2.336 -4.944 1.00 70.69 102 MET A N 1
ATOM 813 C CA . MET A 1 102 ? -7.272 -0.954 -4.720 1.00 70.69 102 MET A CA 1
ATOM 814 C C . MET A 1 102 ? -8.760 -0.760 -5.057 1.00 70.69 102 MET A C 1
ATOM 816 O O . MET A 1 102 ? -9.483 -0.085 -4.321 1.00 70.69 102 MET A O 1
ATOM 820 N N . ALA A 1 103 ? -9.251 -1.393 -6.126 1.00 74.50 103 ALA A N 1
ATOM 821 C CA . ALA A 1 103 ? -10.657 -1.330 -6.517 1.00 74.50 103 ALA A CA 1
ATOM 822 C C . ALA A 1 103 ? -11.589 -1.985 -5.485 1.00 74.50 103 ALA A C 1
ATOM 824 O O . ALA A 1 103 ? -12.691 -1.483 -5.268 1.00 74.50 103 ALA A O 1
ATOM 825 N N . PHE A 1 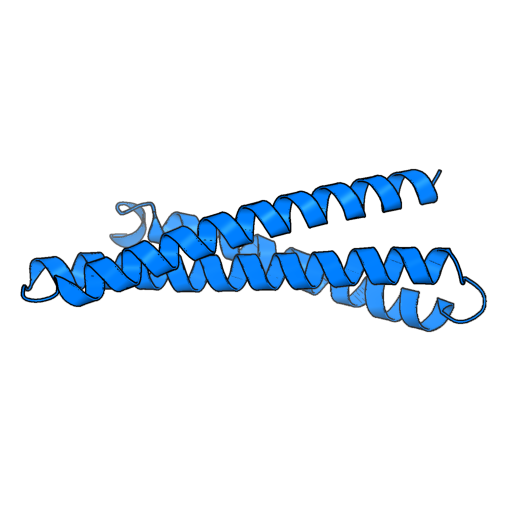104 ? -11.152 -3.055 -4.810 1.00 71.06 104 PHE A N 1
ATOM 826 C CA . PHE A 1 104 ? -11.922 -3.694 -3.739 1.00 71.06 104 PHE A CA 1
ATOM 827 C C . PHE A 1 104 ? -11.928 -2.884 -2.438 1.00 71.06 104 PHE A C 1
ATOM 829 O O . PHE A 1 104 ? -12.923 -2.904 -1.720 1.00 71.06 104 PHE A O 1
ATOM 836 N N . VAL A 1 105 ? -10.887 -2.109 -2.133 1.00 70.38 105 VAL A N 1
ATOM 837 C CA . VAL A 1 105 ? -10.859 -1.272 -0.918 1.00 70.38 105 VAL A CA 1
ATOM 838 C C . VAL A 1 105 ? -11.994 -0.233 -0.908 1.00 70.38 105 VAL A C 1
ATOM 840 O O . VAL A 1 105 ? -12.605 -0.004 0.137 1.00 70.38 105 VAL A O 1
ATOM 843 N N . ASN A 1 106 ? -12.343 0.346 -2.061 1.00 69.44 106 ASN A N 1
ATOM 844 C CA . ASN A 1 106 ? -13.384 1.378 -2.186 1.00 69.44 106 ASN A CA 1
ATOM 845 C C . ASN A 1 106 ? -14.793 0.948 -1.710 1.00 69.44 106 ASN A C 1
ATOM 847 O O . ASN A 1 106 ? -15.350 1.612 -0.829 1.00 69.44 106 ASN A O 1
ATOM 851 N N . PRO A 1 107 ? -15.402 -0.137 -2.228 1.00 70.62 107 PRO A N 1
ATOM 852 C CA . PRO A 1 107 ? -16.716 -0.586 -1.778 1.00 70.62 107 PRO A CA 1
ATOM 853 C C . PRO A 1 107 ? -16.703 -1.041 -0.318 1.00 70.62 107 PRO A C 1
ATOM 855 O O . PRO A 1 107 ? -17.653 -0.756 0.407 1.00 70.62 107 PRO A O 1
ATOM 858 N N . TRP A 1 108 ? -15.621 -1.668 0.157 1.00 70.81 108 TRP A N 1
ATOM 859 C CA . TRP A 1 108 ? -15.490 -2.039 1.569 1.00 70.81 108 TRP A CA 1
ATOM 860 C C . TRP A 1 108 ? -15.466 -0.808 2.480 1.00 70.81 108 TRP A C 1
ATOM 862 O O . TRP A 1 108 ? -16.139 -0.786 3.511 1.00 70.81 108 TRP A O 1
ATOM 872 N N . MET A 1 109 ? -14.773 0.256 2.078 1.00 68.25 109 MET A N 1
ATOM 873 C CA . MET A 1 109 ? -14.750 1.524 2.806 1.00 68.25 109 MET A CA 1
ATOM 874 C C . MET A 1 109 ? -16.136 2.181 2.863 1.00 68.25 109 MET A C 1
ATOM 876 O O . MET A 1 109 ? -16.561 2.626 3.933 1.00 68.25 109 MET A O 1
ATOM 880 N N . LEU A 1 110 ? -16.879 2.188 1.751 1.00 69.00 110 LEU A N 1
ATOM 881 C CA . LEU A 1 110 ? -18.259 2.692 1.688 1.00 69.00 110 LEU A CA 1
ATOM 882 C C . LEU A 1 110 ? -19.218 1.881 2.569 1.00 69.00 110 LEU A C 1
ATOM 884 O O . LEU A 1 110 ? -20.031 2.452 3.295 1.00 69.00 110 LEU A O 1
ATOM 888 N N . LEU A 1 111 ? -19.085 0.555 2.569 1.00 70.44 111 LEU A N 1
ATOM 889 C CA . LEU A 1 111 ? -19.918 -0.351 3.364 1.00 70.44 111 LEU A CA 1
ATOM 890 C C . LEU A 1 111 ? -19.631 -0.221 4.872 1.00 70.44 111 LEU A C 1
ATOM 892 O O . LEU A 1 111 ? -20.499 -0.472 5.709 1.00 70.44 111 LEU A O 1
ATOM 896 N N . ILE A 1 112 ? -18.421 0.194 5.255 1.00 67.00 112 ILE A N 1
ATOM 897 C CA . ILE A 1 112 ? -18.057 0.442 6.658 1.00 67.00 112 ILE A CA 1
ATOM 898 C C . ILE A 1 112 ? -18.468 1.844 7.124 1.00 67.00 112 ILE A C 1
ATOM 900 O O . ILE A 1 112 ? -18.892 2.001 8.273 1.00 67.00 112 ILE A O 1
ATOM 904 N N . THR A 1 113 ? -18.355 2.851 6.258 1.00 66.94 113 THR A N 1
ATOM 905 C CA . THR A 1 113 ? -18.642 4.255 6.596 1.00 66.94 113 THR A CA 1
ATOM 906 C C . THR A 1 113 ? -20.130 4.592 6.523 1.00 66.94 113 THR A C 1
ATOM 908 O O . THR A 1 113 ? -20.616 5.360 7.356 1.00 66.94 113 THR A O 1
ATOM 911 N N . ASN A 1 114 ? -20.883 3.989 5.599 1.00 66.94 114 ASN A N 1
ATOM 912 C CA . ASN A 1 114 ? -22.295 4.295 5.407 1.00 66.94 114 ASN A CA 1
ATOM 913 C C . ASN A 1 114 ? -23.211 3.310 6.155 1.00 66.94 114 ASN A C 1
ATOM 915 O O . ASN A 1 114 ? -23.482 2.195 5.710 1.00 66.94 114 ASN A O 1
ATOM 919 N N . GLY A 1 115 ? -23.755 3.753 7.293 1.00 60.91 115 GLY A N 1
ATOM 920 C CA . GLY A 1 115 ? -24.693 2.962 8.098 1.00 60.91 115 GLY A CA 1
ATOM 921 C C . GLY A 1 115 ? -26.034 2.663 7.411 1.00 60.91 115 GLY A C 1
ATOM 922 O O . GLY A 1 115 ? -26.725 1.739 7.836 1.00 60.91 115 GLY A O 1
ATOM 923 N N . SER A 1 116 ? -26.389 3.410 6.357 1.00 59.53 116 SER A N 1
ATOM 924 C CA . SER A 1 116 ? -27.595 3.183 5.547 1.00 59.53 116 SER A CA 1
ATOM 925 C C . SER A 1 116 ? -27.448 1.958 4.638 1.00 59.53 116 SER A C 1
ATOM 927 O O . SER A 1 116 ? -28.374 1.159 4.523 1.00 59.53 116 SER A O 1
ATOM 929 N N . MET A 1 117 ? -26.255 1.743 4.067 1.00 58.75 117 MET A N 1
ATOM 930 C CA . MET A 1 117 ? -25.986 0.606 3.175 1.00 58.75 117 MET A CA 1
ATOM 931 C C . MET A 1 117 ? -25.880 -0.738 3.907 1.00 58.75 117 MET A C 1
ATOM 933 O O . MET A 1 117 ? -26.060 -1.770 3.282 1.00 58.75 117 MET A O 1
ATOM 937 N N . ARG A 1 118 ? -25.625 -0.746 5.223 1.00 57.47 118 ARG A N 1
ATOM 938 C CA . ARG A 1 118 ? -25.561 -1.979 6.037 1.00 57.47 118 ARG A CA 1
ATOM 939 C C . ARG A 1 118 ? -26.917 -2.554 6.447 1.00 57.47 118 ARG A C 1
ATOM 941 O O . ARG A 1 118 ? -26.951 -3.644 7.006 1.00 57.47 118 ARG A O 1
ATOM 948 N N . LYS A 1 119 ? -27.996 -1.780 6.311 1.00 57.53 119 LYS A N 1
ATOM 949 C CA . LYS A 1 119 ? -29.337 -2.153 6.794 1.00 57.53 119 LYS A CA 1
ATOM 950 C C . LYS A 1 119 ? -30.276 -2.637 5.685 1.00 57.53 119 LYS A C 1
ATOM 952 O O . LYS A 1 119 ? -31.381 -3.058 6.011 1.00 57.53 119 LYS A O 1
ATOM 957 N N . LYS A 1 120 ? -29.863 -2.517 4.424 1.00 53.59 120 LYS A N 1
ATOM 958 C CA . LYS A 1 120 ? -30.532 -3.131 3.274 1.00 53.59 120 LYS A CA 1
ATOM 959 C C . LYS A 1 120 ? -29.884 -4.475 2.992 1.00 53.59 120 LYS A C 1
ATOM 961 O O . LYS A 1 120 ? -30.639 -5.377 2.588 1.00 53.59 120 LYS A O 1
#

Secondary structure (DSSP, 8-state):
-HHHHHHHHHHHHHHHHHHHHHHHHHHHHHHHHHHHT--SHHHHHHHHHHHHHHHHHHHHHHHHHHHHHHHHHHHHHHHTHHHHHHHHHHHHHHHHHHHHHHHHHHHHHHHHH-TTTT--